Protein AF-A0A0B8QBR5-F1 (afdb_monomer_lite)

Structure (mmCIF, N/CA/C/O backbone):
data_AF-A0A0B8QBR5-F1
#
_entry.id   AF-A0A0B8QBR5-F1
#
loop_
_atom_site.group_PDB
_atom_site.id
_atom_site.type_symbol
_atom_site.label_atom_id
_atom_site.label_alt_id
_atom_site.label_comp_id
_atom_site.label_asym_id
_atom_site.label_entity_id
_atom_site.label_seq_id
_atom_site.pdbx_PDB_ins_code
_atom_site.Cartn_x
_atom_site.Cartn_y
_atom_site.Cartn_z
_atom_si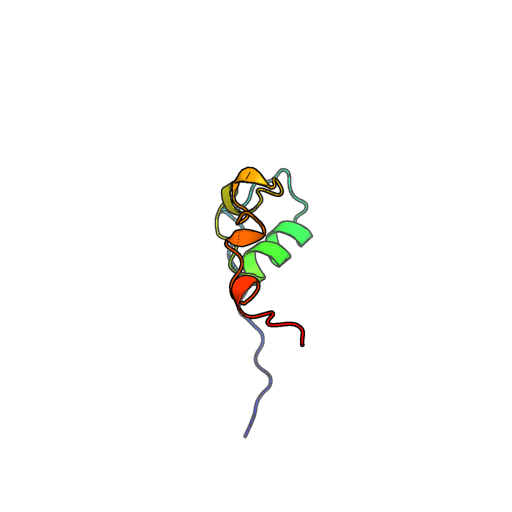te.occupancy
_atom_site.B_iso_or_equiv
_atom_site.auth_seq_id
_atom_site.auth_comp_id
_atom_site.auth_asym_id
_atom_site.auth_atom_id
_atom_site.pdbx_PDB_model_num
ATOM 1 N N . MET A 1 1 ? -3.982 -27.146 15.101 1.00 75.69 1 MET A N 1
ATOM 2 C CA . MET A 1 1 ? -2.573 -26.704 15.079 1.00 75.69 1 MET A CA 1
ATOM 3 C C . MET A 1 1 ? -2.518 -25.449 14.226 1.00 75.69 1 MET A C 1
ATOM 5 O O . MET A 1 1 ? -3.006 -25.500 13.107 1.00 75.69 1 MET A O 1
ATOM 9 N N . ILE A 1 2 ? -2.092 -24.309 14.775 1.00 84.50 2 ILE A N 1
ATOM 10 C CA . ILE A 1 2 ? -1.997 -23.049 14.021 1.00 84.50 2 ILE A CA 1
ATOM 11 C C . ILE A 1 2 ? -0.545 -22.911 13.577 1.00 84.50 2 ILE A C 1
ATOM 13 O O . ILE A 1 2 ? 0.350 -22.892 14.417 1.00 84.50 2 ILE A O 1
ATOM 17 N N . GLU A 1 3 ? -0.322 -22.838 12.270 1.00 90.69 3 GLU A N 1
ATOM 18 C CA . GLU A 1 3 ? 1.003 -22.655 11.683 1.00 90.69 3 GLU A CA 1
ATOM 19 C C . GLU A 1 3 ? 1.140 -21.240 11.124 1.00 90.69 3 GLU A C 1
ATOM 21 O O . GLU A 1 3 ? 0.213 -20.695 10.521 1.00 90.69 3 GLU A O 1
ATOM 26 N N . ILE A 1 4 ? 2.311 -20.635 11.318 1.00 90.06 4 ILE A N 1
ATOM 27 C CA . ILE A 1 4 ? 2.623 -19.326 10.745 1.00 90.06 4 ILE A CA 1
ATOM 28 C C . ILE A 1 4 ? 2.953 -19.525 9.266 1.00 90.06 4 ILE A C 1
ATOM 30 O O . ILE A 1 4 ? 3.998 -20.071 8.921 1.00 90.06 4 ILE A O 1
ATOM 34 N N . GLN A 1 5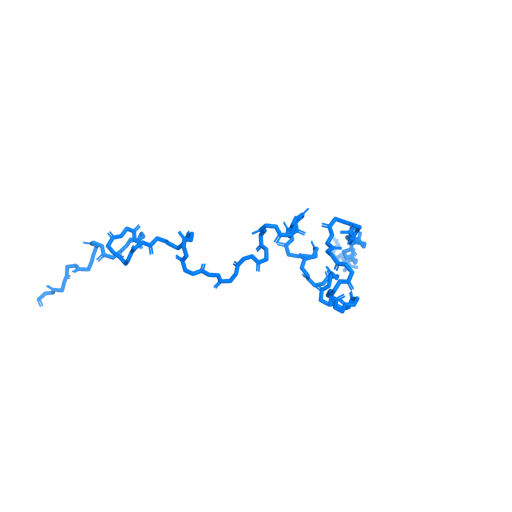 ? 2.075 -19.043 8.392 1.00 87.50 5 GLN A N 1
ATOM 35 C CA . GLN A 1 5 ? 2.259 -19.094 6.943 1.00 87.50 5 GLN A CA 1
ATOM 36 C C . GLN A 1 5 ? 2.784 -17.750 6.424 1.00 87.50 5 GLN A C 1
ATOM 38 O O . GLN A 1 5 ? 2.327 -16.680 6.837 1.00 87.50 5 GLN A O 1
ATOM 43 N N . ARG A 1 6 ? 3.752 -17.786 5.500 1.00 82.12 6 ARG A N 1
ATOM 44 C CA . ARG A 1 6 ? 4.206 -16.571 4.807 1.00 82.12 6 ARG A CA 1
ATOM 45 C C . ARG A 1 6 ? 3.186 -16.173 3.745 1.00 82.12 6 ARG A C 1
ATOM 47 O O . ARG A 1 6 ? 2.635 -17.022 3.053 1.00 82.12 6 ARG A O 1
ATOM 54 N N . ARG A 1 7 ? 2.975 -14.866 3.573 1.00 81.75 7 ARG A N 1
ATOM 55 C CA . ARG A 1 7 ? 2.192 -14.353 2.444 1.00 81.75 7 ARG A CA 1
ATOM 56 C C . ARG A 1 7 ? 2.959 -14.617 1.136 1.00 81.75 7 ARG A C 1
ATOM 58 O O . ARG A 1 7 ? 4.170 -14.378 1.123 1.00 81.75 7 ARG A O 1
ATOM 65 N N . PRO A 1 8 ? 2.294 -15.080 0.060 1.00 84.75 8 PRO A N 1
ATOM 66 C CA . PRO A 1 8 ? 2.930 -15.207 -1.247 1.00 84.75 8 PRO A CA 1
ATOM 67 C C . PRO A 1 8 ? 3.460 -13.854 -1.730 1.00 84.75 8 PRO A C 1
ATOM 69 O O . PRO A 1 8 ? 2.957 -12.796 -1.341 1.00 84.75 8 PRO A O 1
ATOM 72 N N . ALA A 1 9 ? 4.490 -13.891 -2.575 1.00 83.00 9 ALA A N 1
ATOM 73 C CA . ALA A 1 9 ? 4.980 -12.687 -3.229 1.00 83.00 9 ALA A CA 1
ATOM 74 C C . ALA A 1 9 ? 3.874 -12.106 -4.124 1.00 83.00 9 ALA A C 1
ATOM 76 O O . ALA A 1 9 ? 3.258 -12.833 -4.900 1.00 83.00 9 ALA A O 1
ATOM 77 N N . CYS A 1 10 ? 3.612 -10.806 -3.995 1.00 85.88 10 CYS A N 1
ATOM 78 C CA . CYS A 1 10 ? 2.676 -10.107 -4.869 1.00 85.88 10 CYS A CA 1
ATOM 79 C C . CYS A 1 10 ? 3.369 -9.706 -6.170 1.00 85.88 10 CYS A C 1
ATOM 81 O O . CYS A 1 10 ? 4.536 -9.305 -6.148 1.00 85.88 10 CYS A O 1
ATOM 83 N N . ASP A 1 11 ? 2.631 -9.765 -7.278 1.00 89.06 11 ASP A N 1
ATOM 84 C CA . ASP A 1 11 ? 3.103 -9.222 -8.545 1.00 89.06 11 ASP A CA 1
ATOM 85 C C . ASP A 1 11 ? 3.231 -7.694 -8.451 1.00 89.06 11 ASP A C 1
ATOM 87 O O . ASP A 1 11 ? 2.343 -7.000 -7.956 1.00 89.06 11 ASP A O 1
ATOM 91 N N . ILE A 1 12 ? 4.372 -7.178 -8.900 1.00 90.75 12 ILE A N 1
ATOM 92 C CA . ILE A 1 12 ? 4.707 -5.752 -8.910 1.00 90.75 12 ILE A CA 1
ATOM 93 C C . ILE A 1 12 ? 4.804 -5.187 -10.331 1.00 90.75 12 ILE A C 1
ATOM 95 O O . ILE A 1 12 ? 5.061 -3.989 -10.481 1.00 90.75 12 ILE A O 1
ATOM 99 N N . SER A 1 13 ? 4.622 -6.025 -11.359 1.00 90.38 13 SER A N 1
ATOM 100 C CA . SER A 1 13 ? 4.757 -5.677 -12.779 1.00 90.38 13 SER A CA 1
ATOM 101 C C . SER A 1 13 ? 3.820 -4.539 -13.202 1.00 90.38 13 SER A C 1
ATOM 103 O O . SER A 1 13 ? 4.200 -3.696 -14.007 1.00 90.38 13 SER A O 1
ATOM 105 N N . HIS A 1 14 ? 2.638 -4.456 -12.588 1.00 89.94 14 HIS A N 1
ATOM 106 C CA . HIS A 1 14 ? 1.611 -3.449 -12.874 1.00 89.94 14 HIS A CA 1
ATOM 107 C C . HIS A 1 14 ? 1.890 -2.056 -12.282 1.00 89.94 14 HIS A C 1
ATOM 109 O O . HIS A 1 14 ? 1.114 -1.125 -12.503 1.00 89.94 14 HIS A O 1
ATOM 115 N N . LEU A 1 15 ? 2.960 -1.907 -11.494 1.00 92.31 15 LEU A N 1
ATOM 116 C CA . LEU A 1 15 ? 3.350 -0.639 -10.878 1.00 92.31 15 LEU A CA 1
ATOM 117 C C . LEU A 1 15 ? 4.555 -0.029 -11.601 1.00 92.31 15 LEU A C 1
ATOM 119 O O . LEU A 1 15 ? 5.465 -0.771 -11.976 1.00 92.31 15 LEU A O 1
ATOM 123 N N . PRO A 1 16 ? 4.604 1.308 -11.734 1.00 92.00 16 PRO A N 1
ATOM 124 C CA . PRO A 1 16 ? 5.626 1.987 -12.518 1.00 92.00 16 PRO A CA 1
ATOM 125 C C . PRO A 1 16 ? 7.027 1.815 -11.923 1.00 92.00 16 PRO A C 1
ATOM 127 O O . PRO A 1 16 ? 7.215 1.815 -10.702 1.00 92.00 16 PRO A O 1
ATOM 130 N N . ASP A 1 17 ? 8.029 1.745 -12.801 1.00 91.06 17 ASP A N 1
ATOM 131 C CA . ASP A 1 17 ? 9.446 1.621 -12.430 1.00 91.06 17 ASP A CA 1
ATOM 132 C C . ASP A 1 17 ? 10.033 2.909 -11.827 1.00 91.06 17 ASP A C 1
ATOM 134 O O . ASP A 1 17 ? 11.123 2.890 -11.260 1.00 91.06 17 ASP A O 1
ATOM 138 N N . SER A 1 18 ? 9.298 4.026 -11.892 1.00 91.94 18 SER A N 1
ATOM 139 C CA . SER A 1 18 ? 9.641 5.273 -11.194 1.00 91.94 18 SER A CA 1
ATOM 140 C C . SER A 1 18 ? 9.588 5.136 -9.666 1.00 91.94 18 SER A C 1
ATOM 142 O O . SER A 1 18 ? 10.206 5.924 -8.948 1.00 91.94 18 SER A O 1
ATOM 144 N N . LEU A 1 19 ? 8.864 4.136 -9.150 1.00 90.75 19 LEU A N 1
ATOM 145 C CA . LEU A 1 19 ? 8.828 3.801 -7.731 1.00 90.75 19 LEU A CA 1
ATOM 146 C C . LEU A 1 19 ? 10.004 2.908 -7.340 1.00 90.75 19 LEU A C 1
ATOM 148 O O . LEU A 1 19 ? 10.367 1.971 -8.048 1.00 90.75 19 LEU A O 1
ATOM 152 N N . SER A 1 20 ? 10.518 3.104 -6.123 1.00 93.44 20 SER A N 1
ATOM 153 C CA . SER A 1 20 ? 11.519 2.188 -5.580 1.00 93.44 20 SER A CA 1
ATOM 154 C C . SER A 1 20 ? 10.970 0.749 -5.498 1.00 93.44 20 SER A C 1
ATOM 156 O O . SER A 1 20 ? 9.782 0.550 -5.208 1.00 93.44 20 SER A O 1
ATOM 158 N N . PRO A 1 21 ? 11.816 -0.284 -5.674 1.00 91.38 21 PRO A N 1
ATOM 159 C CA . PRO A 1 21 ? 11.376 -1.682 -5.614 1.00 91.38 21 PRO A CA 1
ATOM 160 C C . PRO A 1 21 ? 10.664 -2.049 -4.302 1.00 91.38 21 PRO A C 1
ATOM 162 O O . PRO A 1 21 ? 9.728 -2.851 -4.286 1.00 91.38 21 PRO A O 1
ATOM 165 N N . LEU A 1 22 ? 11.075 -1.430 -3.188 1.00 91.88 22 LEU A N 1
ATOM 166 C CA . LEU A 1 22 ? 10.425 -1.606 -1.892 1.00 91.88 22 LEU A CA 1
ATOM 167 C C . LEU A 1 22 ? 9.003 -1.030 -1.890 1.00 91.88 22 LEU A C 1
ATOM 169 O O . LEU A 1 22 ? 8.083 -1.699 -1.425 1.00 91.88 22 LEU A O 1
ATOM 173 N N . MET A 1 23 ? 8.808 0.176 -2.432 1.00 92.62 23 MET A N 1
ATOM 174 C CA . MET A 1 23 ? 7.486 0.802 -2.522 1.00 92.62 23 MET A CA 1
ATOM 175 C C . MET A 1 23 ? 6.537 -0.034 -3.376 1.00 92.62 23 MET A C 1
ATOM 177 O O . MET A 1 23 ? 5.417 -0.300 -2.944 1.00 92.62 23 MET A O 1
ATOM 181 N N . ARG A 1 24 ? 6.997 -0.537 -4.529 1.00 93.62 24 ARG A N 1
ATOM 182 C CA . ARG A 1 24 ? 6.189 -1.415 -5.392 1.00 93.62 24 ARG A CA 1
ATOM 183 C C . ARG A 1 24 ? 5.697 -2.656 -4.646 1.00 93.62 24 ARG A C 1
ATOM 185 O O . ARG A 1 24 ? 4.504 -2.941 -4.648 1.00 93.62 24 ARG A O 1
ATOM 192 N N . ARG A 1 25 ? 6.585 -3.337 -3.911 1.00 91.69 25 ARG A N 1
ATOM 19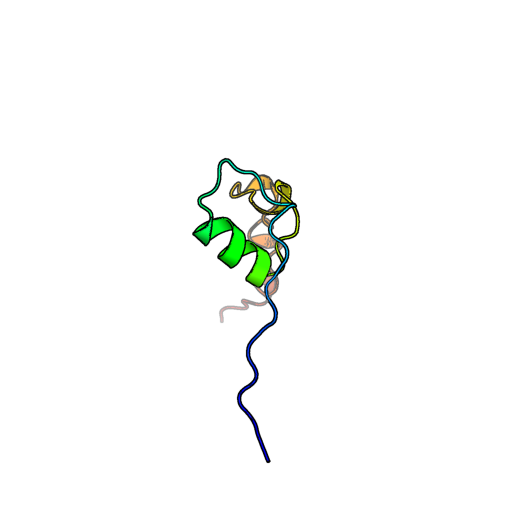3 C CA . ARG A 1 25 ? 6.217 -4.492 -3.068 1.00 91.69 25 ARG A CA 1
ATOM 194 C C . ARG A 1 25 ? 5.188 -4.139 -1.998 1.00 91.69 25 ARG A C 1
ATOM 196 O O . ARG A 1 25 ? 4.261 -4.909 -1.747 1.00 91.69 25 ARG A O 1
ATOM 203 N N . VAL A 1 26 ? 5.376 -3.001 -1.339 1.00 91.94 26 VAL A N 1
ATOM 204 C CA . VAL A 1 26 ? 4.514 -2.535 -0.250 1.00 91.94 26 VAL A CA 1
ATOM 205 C C . VAL A 1 26 ? 3.117 -2.170 -0.766 1.00 91.94 26 VAL A C 1
ATOM 207 O O . VAL A 1 26 ? 2.130 -2.517 -0.118 1.00 91.94 26 VAL A O 1
ATOM 210 N N . TYR A 1 27 ? 3.024 -1.518 -1.926 1.00 93.75 27 TYR A N 1
ATOM 211 C CA . TYR A 1 27 ? 1.757 -1.184 -2.578 1.00 93.75 27 TYR A CA 1
ATOM 212 C C . TYR A 1 27 ? 1.031 -2.427 -3.101 1.00 93.75 27 TYR A C 1
ATOM 214 O O . TYR A 1 27 ? -0.143 -2.613 -2.779 1.00 93.75 27 TYR A O 1
ATOM 222 N N . ALA A 1 28 ? 1.736 -3.329 -3.786 1.00 92.69 28 ALA A N 1
ATOM 223 C CA . ALA A 1 28 ? 1.165 -4.595 -4.247 1.00 92.69 28 ALA A CA 1
ATOM 224 C C . ALA A 1 28 ? 0.629 -5.441 -3.075 1.00 92.69 28 ALA A C 1
ATOM 226 O O . ALA A 1 28 ? -0.489 -5.949 -3.115 1.00 92.69 28 ALA A O 1
ATOM 227 N N . SER A 1 29 ? 1.359 -5.484 -1.952 1.00 91.25 29 SER A N 1
ATOM 228 C CA . SER A 1 29 ? 0.918 -6.171 -0.723 1.00 91.25 29 SER A CA 1
ATOM 229 C C . SER A 1 29 ? -0.336 -5.566 -0.078 1.00 91.25 29 SER A C 1
ATOM 231 O O . SER A 1 29 ? -0.941 -6.208 0.784 1.00 91.25 29 SER A O 1
ATOM 233 N N . ARG A 1 30 ? -0.702 -4.330 -0.444 1.00 91.56 30 ARG A N 1
ATOM 234 C CA . ARG A 1 30 ? -1.919 -3.630 -0.005 1.00 91.56 30 ARG A CA 1
ATOM 235 C C . ARG A 1 30 ? -3.054 -3.693 -1.033 1.00 91.56 30 ARG A C 1
ATOM 237 O O . ARG A 1 30 ? -4.074 -3.046 -0.826 1.00 91.56 30 ARG A O 1
ATOM 244 N N . GLY A 1 31 ? -2.896 -4.468 -2.108 1.00 90.62 31 GLY A N 1
ATOM 245 C CA . GLY A 1 31 ? -3.912 -4.618 -3.152 1.00 90.62 31 GLY A CA 1
ATOM 246 C C . GLY A 1 31 ? -3.953 -3.463 -4.155 1.00 90.62 31 GLY A C 1
ATOM 247 O O . GLY A 1 31 ? -4.957 -3.291 -4.843 1.00 90.62 31 GLY A O 1
ATOM 248 N N . VAL A 1 32 ? -2.888 -2.660 -4.233 1.00 92.62 32 VAL A N 1
ATOM 249 C CA . VAL A 1 32 ? -2.735 -1.666 -5.298 1.00 92.62 32 VAL A CA 1
ATOM 250 C C . VAL A 1 32 ? -2.268 -2.385 -6.559 1.00 92.62 32 VAL A C 1
ATOM 252 O O . VAL A 1 32 ? -1.163 -2.922 -6.593 1.00 92.62 32 VAL A O 1
ATOM 255 N N . ASN A 1 33 ? -3.108 -2.364 -7.588 1.00 90.81 33 ASN A N 1
ATOM 256 C CA . ASN A 1 33 ? -2.923 -3.118 -8.829 1.00 90.81 33 ASN A CA 1
ATOM 257 C C . ASN A 1 33 ? -2.702 -2.214 -10.050 1.00 90.81 33 ASN A C 1
ATOM 259 O O . ASN A 1 33 ? -2.566 -2.713 -11.161 1.00 90.81 33 ASN A O 1
ATOM 263 N N . SER A 1 34 ? -2.722 -0.889 -9.882 1.00 90.88 34 SER A N 1
ATOM 264 C CA . SER A 1 34 ? -2.534 0.052 -10.992 1.00 90.88 34 SER A CA 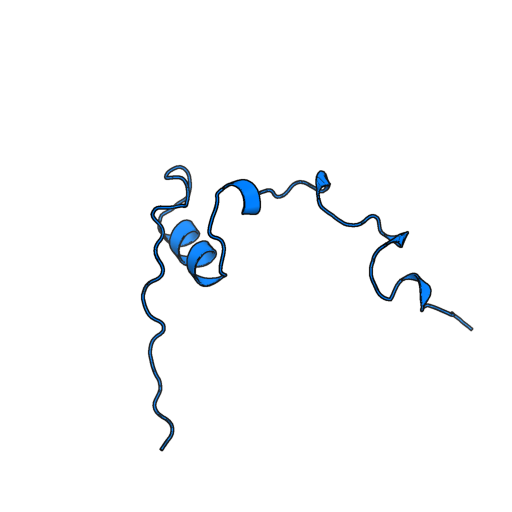1
ATOM 265 C C . SER A 1 34 ? -1.963 1.389 -10.531 1.00 90.88 34 SER A C 1
ATOM 267 O O . SER A 1 34 ? -2.151 1.804 -9.386 1.00 90.88 34 SER A O 1
ATOM 269 N N . GLU A 1 35 ? -1.302 2.095 -11.446 1.00 90.38 35 GLU A N 1
ATOM 270 C CA . GLU A 1 35 ? -0.745 3.427 -11.192 1.00 90.38 35 GLU A CA 1
ATOM 271 C C . GLU A 1 35 ? -1.815 4.463 -10.808 1.00 90.38 35 GLU A C 1
ATOM 273 O O . GLU A 1 35 ? -1.569 5.325 -9.968 1.00 90.38 35 GLU A O 1
ATOM 278 N N . SER A 1 36 ? -3.034 4.357 -11.346 1.00 89.00 36 SER A N 1
ATOM 279 C CA . SER A 1 36 ? -4.128 5.296 -11.050 1.00 89.00 36 SER A CA 1
ATOM 280 C C . SER A 1 36 ? -4.522 5.316 -9.568 1.00 89.00 36 SER A C 1
ATOM 282 O O . SER A 1 36 ? -4.935 6.352 -9.045 1.00 89.00 36 SER A O 1
ATOM 284 N N . GLN A 1 37 ? -4.335 4.197 -8.867 1.00 89.94 37 GLN A N 1
ATOM 285 C CA . GLN A 1 37 ? -4.582 4.059 -7.430 1.00 89.94 37 GLN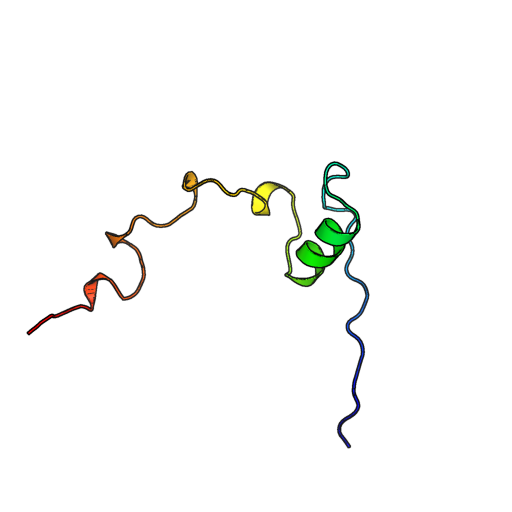 A CA 1
ATOM 286 C C . GLN A 1 37 ? -3.489 4.708 -6.566 1.00 89.94 37 GLN A C 1
ATOM 288 O O . GLN A 1 37 ? -3.674 4.866 -5.361 1.00 89.94 37 GLN A O 1
ATOM 293 N N . LEU A 1 38 ? -2.365 5.119 -7.164 1.00 89.94 38 LEU A N 1
ATOM 294 C CA . LEU A 1 38 ? -1.313 5.892 -6.497 1.00 89.94 38 LEU A CA 1
ATOM 295 C C . LEU A 1 38 ? -1.620 7.396 -6.466 1.00 89.94 38 LEU A C 1
ATOM 297 O O . LEU A 1 38 ? -0.801 8.186 -5.990 1.00 89.94 38 LEU A O 1
ATOM 301 N N . ASN A 1 39 ? -2.781 7.814 -6.979 1.00 87.81 39 ASN A N 1
ATOM 302 C CA . ASN A 1 39 ? -3.196 9.206 -6.949 1.00 87.81 39 ASN A CA 1
ATOM 303 C C . ASN A 1 39 ? -3.375 9.689 -5.499 1.00 87.81 39 ASN A C 1
ATOM 305 O O . ASN A 1 39 ? -4.204 9.182 -4.749 1.00 87.81 39 ASN A O 1
ATOM 309 N N . ARG A 1 40 ? -2.592 10.703 -5.123 1.00 82.88 40 ARG A N 1
ATOM 310 C CA . ARG A 1 40 ? -2.602 11.330 -3.790 1.00 82.88 40 ARG A CA 1
ATOM 311 C C . ARG A 1 40 ? -3.419 12.623 -3.738 1.00 82.88 40 ARG A C 1
ATOM 313 O O . ARG A 1 40 ? -3.454 13.287 -2.707 1.00 82.88 40 ARG A O 1
ATOM 320 N N . GLY A 1 41 ? -4.016 13.026 -4.856 1.00 82.69 41 GLY A N 1
ATOM 321 C CA . GLY A 1 41 ? -4.810 14.241 -4.951 1.00 82.69 41 GLY A CA 1
ATOM 322 C C . GLY A 1 41 ? -6.174 14.090 -4.283 1.00 82.69 41 GLY A C 1
ATOM 323 O O . GLY A 1 41 ? -6.797 13.032 -4.324 1.00 82.69 41 GLY A O 1
ATOM 324 N N . ALA A 1 42 ? -6.693 15.193 -3.748 1.00 80.06 42 ALA A N 1
ATOM 325 C CA . ALA A 1 42 ? -8.007 15.227 -3.109 1.00 80.06 42 ALA A CA 1
ATOM 326 C C . ALA A 1 42 ? -9.189 15.075 -4.088 1.00 80.06 42 ALA A C 1
ATOM 328 O O . ALA A 1 42 ? -10.331 14.986 -3.659 1.00 80.06 42 ALA A O 1
ATOM 329 N N . LYS A 1 43 ? -8.935 15.026 -5.404 1.00 81.25 43 LYS A N 1
ATOM 330 C CA . LYS A 1 43 ? -9.974 15.002 -6.449 1.00 81.25 43 LYS A CA 1
ATOM 331 C C . LYS A 1 43 ? -10.927 13.804 -6.339 1.00 81.25 43 LYS A C 1
ATOM 333 O O . LYS A 1 43 ? -12.074 13.915 -6.750 1.00 81.25 43 LYS A O 1
ATOM 338 N N . GLY A 1 44 ? -10.450 12.672 -5.820 1.00 77.69 44 GLY A N 1
ATOM 339 C CA . GLY A 1 44 ? -11.266 11.476 -5.585 1.00 77.69 44 GLY A CA 1
ATOM 340 C C . GLY A 1 44 ? -11.787 11.341 -4.154 1.00 77.69 44 GLY A C 1
ATOM 341 O O . GLY A 1 44 ? -12.444 10.349 -3.848 1.00 77.69 44 GLY A O 1
ATOM 342 N N . LEU A 1 45 ? -11.468 12.287 -3.264 1.00 86.62 45 LEU A N 1
ATOM 343 C CA . LEU A 1 45 ? -11.935 12.246 -1.884 1.00 86.62 45 LEU A CA 1
ATOM 344 C C . LEU A 1 45 ? -13.371 12.757 -1.809 1.00 86.62 45 LEU A C 1
ATOM 346 O O . LEU A 1 45 ? -13.750 13.715 -2.482 1.00 86.62 45 LEU A O 1
ATOM 350 N N . LEU A 1 46 ? -14.159 12.121 -0.946 1.00 85.12 46 LEU A N 1
ATOM 351 C CA . LEU A 1 46 ? -15.482 12.611 -0.596 1.00 85.12 46 LEU A CA 1
ATOM 352 C C . LEU A 1 46 ? -15.357 14.008 0.013 1.00 85.12 46 LEU A C 1
ATOM 354 O O . LEU A 1 46 ? -14.489 14.257 0.856 1.00 85.12 46 LEU A O 1
ATOM 358 N N . SER A 1 47 ? -16.254 14.910 -0.388 1.00 86.50 47 SER A N 1
ATOM 359 C CA . SER A 1 47 ? -16.400 16.178 0.325 1.00 86.50 47 SER A CA 1
ATOM 360 C C . SER A 1 47 ? -16.756 15.885 1.786 1.00 86.50 47 SER A C 1
ATOM 362 O O . SER A 1 47 ? -17.464 14.906 2.032 1.00 86.50 47 SER A O 1
ATOM 364 N N . PRO A 1 48 ? -16.339 16.711 2.763 1.00 82.31 48 PRO A N 1
ATOM 365 C CA . PRO A 1 48 ? -16.607 16.435 4.174 1.00 82.31 48 PRO A CA 1
ATOM 366 C C . PRO A 1 48 ? -18.081 16.099 4.468 1.00 82.31 48 PRO A C 1
ATOM 368 O O . PRO A 1 48 ? -18.365 15.122 5.143 1.00 82.31 48 PRO A O 1
ATOM 371 N N . GLY A 1 49 ? -19.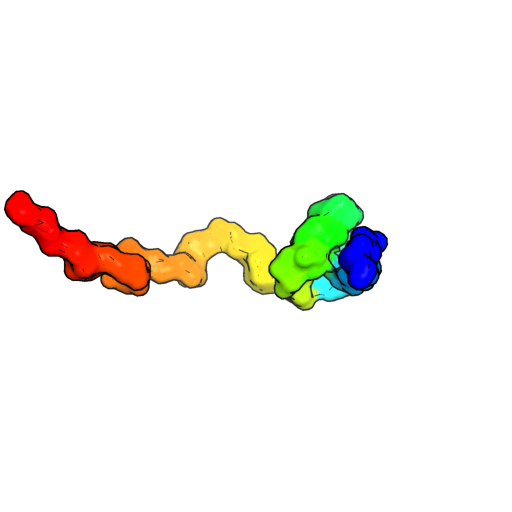044 16.805 3.867 1.00 85.12 49 GLY A N 1
ATOM 372 C CA . GLY A 1 49 ? -20.478 16.516 4.049 1.00 85.12 49 GLY A CA 1
ATOM 373 C C . GLY A 1 49 ? -20.967 15.158 3.516 1.00 85.12 49 GLY A C 1
ATOM 374 O O . GLY A 1 49 ? -22.081 14.755 3.827 1.00 85.12 49 GLY A O 1
ATOM 375 N N . GLN A 1 50 ? -20.160 14.453 2.723 1.00 87.12 50 GLN A N 1
ATOM 376 C CA . GLN A 1 50 ? -20.473 13.139 2.148 1.00 87.12 50 GLN A CA 1
ATOM 377 C C . GLN A 1 50 ? -19.766 11.993 2.878 1.00 87.12 50 GLN A C 1
ATOM 379 O O . GLN A 1 50 ? -19.949 10.827 2.528 1.00 87.12 50 GLN A O 1
ATOM 384 N N . LEU A 1 51 ? -18.937 12.306 3.876 1.00 89.00 51 LEU A N 1
ATOM 385 C CA . LEU A 1 51 ? -18.295 11.293 4.696 1.00 89.00 51 LEU A CA 1
ATOM 386 C C . LEU A 1 51 ? -19.340 10.620 5.586 1.00 89.00 51 LEU A C 1
ATOM 388 O O . LEU A 1 51 ? -20.119 11.272 6.288 1.00 89.00 51 LEU A O 1
ATOM 392 N N . TYR A 1 52 ? -19.335 9.290 5.567 1.00 86.12 52 TYR A N 1
ATOM 393 C CA . TYR A 1 52 ? -20.231 8.491 6.387 1.00 86.12 52 TYR A CA 1
ATOM 394 C C . TYR A 1 52 ? -20.087 8.861 7.870 1.00 86.12 52 TYR A C 1
ATOM 396 O O . TYR A 1 52 ? -18.979 8.949 8.397 1.00 86.12 52 TYR A O 1
ATOM 404 N N . GLY A 1 53 ? -21.217 9.092 8.539 1.00 82.12 53 GLY A N 1
ATOM 405 C CA . GLY A 1 53 ? -21.257 9.454 9.956 1.00 82.12 53 GLY A CA 1
ATOM 406 C C . GLY A 1 53 ? -21.075 10.945 10.262 1.00 82.12 53 GLY A C 1
ATOM 407 O O . GLY A 1 53 ? -21.343 11.341 11.394 1.00 82.12 53 GLY A O 1
ATOM 408 N N . ILE A 1 54 ? -20.718 11.805 9.294 1.00 82.94 54 ILE A N 1
ATOM 409 C CA . ILE A 1 54 ? -20.610 13.255 9.558 1.00 82.94 54 ILE A CA 1
ATOM 410 C C . ILE A 1 54 ? -21.974 13.886 9.858 1.00 82.94 54 ILE A C 1
ATOM 412 O O . ILE A 1 54 ? -22.080 14.700 10.772 1.00 82.94 54 ILE A O 1
ATOM 416 N N . SER A 1 55 ? -23.039 13.445 9.187 1.00 74.12 55 SER A N 1
ATOM 417 C CA . SER A 1 55 ? -24.410 13.893 9.475 1.00 74.12 55 SER A CA 1
ATOM 418 C C . SER A 1 55 ? -24.983 13.338 10.786 1.00 74.12 55 SER A C 1
ATOM 420 O O . SER A 1 55 ? -25.973 13.863 11.277 1.00 74.12 55 SER A O 1
ATOM 422 N N . GLN A 1 56 ? -24.390 12.285 11.363 1.00 70.75 56 GLN A N 1
ATOM 423 C CA . GLN A 1 56 ? -24.889 11.644 12.593 1.00 70.75 56 GLN A CA 1
ATOM 424 C C . GLN A 1 56 ? -24.440 12.377 13.865 1.00 70.75 56 GLN A C 1
ATOM 426 O O . GLN A 1 56 ? -24.790 11.975 14.974 1.00 70.75 56 GLN A O 1
ATOM 431 N N . ARG A 1 57 ? -23.669 13.464 13.729 1.00 56.09 57 ARG A N 1
ATOM 432 C CA . ARG A 1 57 ? -23.220 14.273 14.859 1.00 56.09 57 ARG A CA 1
ATOM 433 C C . ARG A 1 57 ? -24.341 15.210 15.325 1.00 56.09 57 ARG A C 1
ATOM 435 O O . ARG A 1 57 ? -24.292 16.416 15.109 1.00 56.09 57 ARG A O 1
ATOM 442 N N . GLN A 1 58 ? -25.346 14.642 15.981 1.00 55.25 58 GLN A N 1
ATOM 443 C CA . GLN A 1 58 ? -26.289 15.390 16.804 1.00 55.25 58 GLN A CA 1
ATOM 444 C C . GLN A 1 58 ? -25.561 15.732 18.112 1.00 55.25 58 GLN A C 1
ATOM 446 O O . GLN A 1 58 ? -25.472 14.920 19.028 1.00 55.25 58 GLN A O 1
ATOM 451 N N . ILE A 1 59 ? -24.904 16.892 18.138 1.00 60.88 59 ILE A N 1
ATOM 452 C CA . ILE A 1 59 ? -24.365 17.462 19.377 1.00 60.88 59 ILE A CA 1
ATOM 453 C C . ILE A 1 59 ? -25.570 17.997 20.162 1.00 60.88 59 ILE A C 1
ATOM 455 O O . ILE A 1 59 ? -26.399 18.696 19.580 1.00 60.88 59 ILE A O 1
ATOM 459 N N . PHE A 1 60 ? -25.678 17.586 21.428 1.00 50.47 60 PHE A N 1
ATOM 460 C CA . PHE A 1 60 ? -26.671 18.057 22.398 1.00 50.47 60 PHE A CA 1
ATOM 461 C C . PHE A 1 60 ? -26.521 19.550 22.695 1.00 50.47 60 PHE A C 1
ATOM 463 O O . PHE A 1 60 ? -25.358 20.014 22.760 1.00 50.47 60 PHE A O 1
#

Organism: NCBI:txid1481914

Foldseek 3Di:
DDDDDDDDFFDLPQPDPVDDPVVSSVCSVVVNRHPVVVDPDCPPPDDCVPDPCSVVPPDD

pLDDT: mean 85.28, std 9.42, range [50.47, 93.75]

Sequence (60 aa):
MIEIQRRPACDISHLPDSLSPLMRRVYASRGVNSESQLNRGAKGLLSPGQLYGISQRQIF

Radius of gyration: 18.24 Å; chains: 1; bounding box: 38×45×35 Å

Secondary structure (DSSP, 8-state):
----PPPPPPP-TTS-TTS-HHHHHHHHTTT--SGGGG--SGGGSPPGGGSTTGGG----